Protein AF-A0A645EPC0-F1 (afdb_monomer)

Secondary structure (DSSP, 8-state):
--HHHHHHHHHHTSTTHHHHHHHHHTTTEEEPPHHHHHHHHTT-TTPPPEEEETTEEEEE-----

Structure (mmCIF, N/CA/C/O backbone):
data_AF-A0A645EPC0-F1
#
_entry.id   AF-A0A645EPC0-F1
#
loop_
_atom_site.group_PDB
_atom_site.id
_atom_site.type_symbol
_atom_site.label_atom_id
_atom_site.label_alt_id
_atom_site.label_comp_id
_atom_site.label_asym_id
_atom_site.label_entity_id
_atom_site.label_seq_id
_atom_site.pdbx_PDB_ins_code
_atom_site.Cartn_x
_atom_site.Cartn_y
_atom_site.Cartn_z
_atom_site.occupancy
_atom_site.B_iso_or_equiv
_atom_site.auth_seq_id
_atom_site.auth_comp_id
_atom_site.auth_asym_id
_atom_site.auth_atom_id
_atom_site.pdbx_PDB_model_num
ATOM 1 N N . MET A 1 1 ? 15.244 -8.949 6.839 1.00 61.38 1 MET A N 1
ATOM 2 C CA . MET A 1 1 ? 13.937 -8.458 6.368 1.00 61.38 1 MET A CA 1
ATOM 3 C C . MET A 1 1 ? 13.051 -9.668 6.210 1.00 61.38 1 MET A C 1
ATOM 5 O O . MET A 1 1 ? 13.545 -10.677 5.724 1.00 61.38 1 MET A O 1
ATOM 9 N N . ASP A 1 2 ? 11.822 -9.629 6.712 1.00 82.75 2 ASP A N 1
ATOM 10 C CA . ASP A 1 2 ? 10.855 -10.691 6.436 1.00 82.75 2 ASP A CA 1
ATOM 11 C C . ASP A 1 2 ? 10.327 -10.585 5.001 1.00 82.75 2 ASP A C 1
ATOM 13 O O . ASP A 1 2 ? 10.329 -9.516 4.392 1.00 82.75 2 ASP A O 1
ATOM 17 N N . GLN A 1 3 ? 9.847 -11.711 4.471 1.00 82.31 3 GLN A N 1
ATOM 18 C CA . GLN A 1 3 ? 9.356 -11.814 3.095 1.00 82.31 3 GLN A CA 1
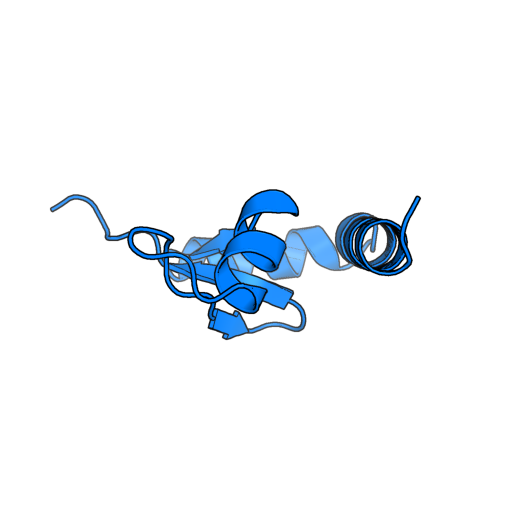ATOM 19 C C . GLN A 1 3 ? 8.228 -10.812 2.789 1.00 82.31 3 GLN A C 1
ATOM 21 O O . GLN A 1 3 ? 8.035 -10.417 1.640 1.00 82.31 3 GLN A O 1
ATOM 26 N N . PHE A 1 4 ? 7.487 -10.371 3.810 1.00 81.06 4 PHE A N 1
ATOM 27 C CA . PHE A 1 4 ? 6.495 -9.317 3.651 1.00 81.06 4 PHE A CA 1
ATOM 28 C C . PHE A 1 4 ? 7.147 -7.956 3.358 1.00 81.06 4 PHE A C 1
ATOM 30 O O . PHE A 1 4 ? 6.733 -7.302 2.401 1.00 81.06 4 PHE A O 1
ATOM 37 N N . ASP A 1 5 ? 8.168 -7.544 4.117 1.00 83.25 5 ASP A N 1
ATOM 38 C CA . ASP A 1 5 ? 8.892 -6.287 3.868 1.00 83.25 5 ASP A CA 1
ATOM 39 C C . ASP A 1 5 ? 9.549 -6.268 2.479 1.00 83.25 5 ASP A C 1
ATOM 41 O O . ASP A 1 5 ? 9.512 -5.247 1.787 1.00 83.25 5 ASP A O 1
ATOM 45 N N . GLU A 1 6 ? 10.094 -7.401 2.028 1.00 86.19 6 GLU A N 1
ATOM 46 C CA . GLU A 1 6 ? 10.665 -7.536 0.681 1.00 86.19 6 GLU A CA 1
ATOM 47 C C . GLU A 1 6 ? 9.598 -7.371 -0.409 1.00 86.19 6 GLU A C 1
ATOM 49 O O . GLU A 1 6 ? 9.766 -6.562 -1.324 1.00 86.19 6 GLU A O 1
ATOM 54 N N . ASN A 1 7 ? 8.466 -8.071 -0.285 1.00 85.00 7 ASN A N 1
ATOM 55 C CA . ASN A 1 7 ? 7.362 -7.978 -1.242 1.00 85.00 7 ASN A CA 1
ATOM 56 C C . ASN A 1 7 ? 6.721 -6.582 -1.256 1.00 85.00 7 ASN A C 1
ATOM 58 O O . ASN A 1 7 ? 6.400 -6.058 -2.325 1.00 85.00 7 ASN A O 1
ATOM 62 N N . HIS A 1 8 ? 6.553 -5.954 -0.087 1.00 84.56 8 HIS A N 1
ATOM 63 C CA . HIS A 1 8 ? 6.015 -4.594 0.030 1.00 84.56 8 HIS A CA 1
ATOM 64 C C . HIS A 1 8 ? 6.968 -3.574 -0.594 1.00 84.56 8 HIS A C 1
ATOM 66 O O . HIS A 1 8 ? 6.539 -2.707 -1.358 1.00 84.56 8 HIS A O 1
ATOM 72 N N . THR A 1 9 ? 8.271 -3.719 -0.361 1.00 86.50 9 THR A N 1
ATOM 73 C CA . THR A 1 9 ? 9.287 -2.867 -0.988 1.00 86.50 9 THR A CA 1
ATOM 74 C C . THR A 1 9 ? 9.300 -3.057 -2.504 1.00 86.50 9 THR A C 1
ATOM 76 O O . THR A 1 9 ? 9.208 -2.076 -3.237 1.00 86.50 9 THR A O 1
ATOM 79 N N . ALA A 1 10 ? 9.330 -4.294 -3.003 1.00 87.94 10 ALA A N 1
ATOM 80 C CA . ALA A 1 10 ? 9.340 -4.582 -4.438 1.00 87.94 10 ALA A CA 1
ATOM 81 C C . ALA A 1 10 ? 8.087 -4.051 -5.155 1.00 87.94 10 ALA A C 1
ATOM 83 O O . ALA A 1 10 ? 8.191 -3.418 -6.207 1.00 87.94 10 ALA A O 1
ATOM 84 N N . TYR A 1 11 ? 6.904 -4.247 -4.563 1.00 85.62 11 TYR A N 1
ATOM 85 C CA . TYR A 1 11 ? 5.649 -3.714 -5.093 1.00 85.62 11 TYR A CA 1
ATOM 86 C C . TYR A 1 11 ? 5.680 -2.185 -5.199 1.00 85.62 11 TYR A C 1
ATOM 88 O O . TYR A 1 11 ? 5.205 -1.615 -6.180 1.00 85.62 11 TYR A O 1
ATOM 96 N N . THR A 1 12 ? 6.265 -1.515 -4.209 1.00 85.50 12 THR A N 1
ATOM 97 C CA . THR A 1 12 ? 6.164 -0.056 -4.072 1.00 85.50 12 THR A CA 1
ATOM 98 C C . THR A 1 12 ? 7.296 0.696 -4.756 1.00 85.50 12 THR A C 1
ATOM 100 O O . THR A 1 12 ? 7.126 1.856 -5.119 1.00 85.50 12 THR A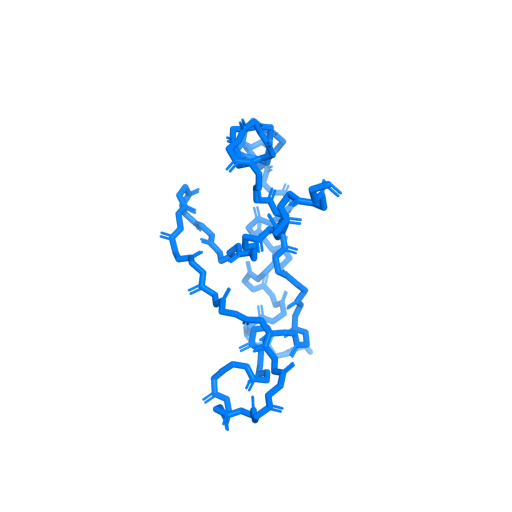 O 1
ATOM 103 N N . SER A 1 13 ? 8.396 -0.000 -5.031 1.00 88.38 13 SER A N 1
ATOM 104 C CA . SER A 1 13 ? 9.472 0.428 -5.925 1.00 88.38 13 SER A CA 1
ATOM 105 C C . SER A 1 13 ? 9.176 0.143 -7.404 1.00 88.38 13 SER A C 1
ATOM 107 O O . SER A 1 13 ? 9.973 0.505 -8.267 1.00 88.38 13 SER A O 1
ATOM 109 N N . SER A 1 14 ? 8.054 -0.513 -7.728 1.00 88.62 14 SER A N 1
ATOM 110 C CA . SER A 1 14 ? 7.673 -0.781 -9.117 1.00 88.62 14 SER A CA 1
ATOM 111 C C . SER A 1 14 ? 7.432 0.526 -9.886 1.00 88.62 14 SER A C 1
ATOM 113 O O . SER A 1 14 ? 6.733 1.407 -9.382 1.00 88.62 14 SER A O 1
ATOM 115 N N . PRO A 1 15 ? 7.898 0.657 -11.141 1.00 91.00 15 PRO A N 1
ATOM 116 C CA . PRO A 1 15 ? 7.663 1.855 -11.954 1.00 91.00 15 PRO A CA 1
ATOM 117 C C . PRO A 1 15 ? 6.174 2.121 -12.229 1.00 91.00 15 PRO A C 1
ATOM 119 O O . PRO A 1 15 ? 5.789 3.249 -12.521 1.00 91.00 15 PRO A O 1
ATOM 122 N N . ASN A 1 16 ? 5.319 1.101 -12.101 1.00 87.19 16 ASN A N 1
ATOM 123 C CA . ASN A 1 16 ? 3.870 1.234 -12.261 1.00 87.19 16 ASN A CA 1
ATOM 124 C C . ASN A 1 16 ? 3.167 1.721 -10.983 1.00 87.19 16 ASN A C 1
ATOM 126 O O . ASN A 1 16 ? 1.998 2.116 -11.032 1.00 87.19 16 ASN A O 1
ATOM 130 N N . TYR A 1 17 ? 3.858 1.693 -9.840 1.00 88.12 17 TYR A N 1
ATOM 131 C CA . TYR A 1 17 ? 3.287 2.027 -8.541 1.00 88.12 17 TYR A CA 1
ATOM 132 C C . TYR A 1 17 ? 2.738 3.464 -8.462 1.00 88.12 17 TYR A C 1
ATOM 134 O O . TYR A 1 17 ? 1.612 3.616 -7.988 1.00 88.12 17 TYR A O 1
ATOM 142 N N . PRO A 1 18 ? 3.408 4.513 -8.986 1.00 90.56 18 PRO A N 1
ATOM 143 C CA . PRO A 1 18 ? 2.863 5.875 -8.947 1.00 90.56 18 PRO A CA 1
ATOM 144 C C . PRO A 1 18 ? 1.493 6.009 -9.630 1.00 90.56 18 PRO A C 1
ATOM 146 O O . PRO A 1 18 ? 0.596 6.680 -9.121 1.00 90.56 18 PRO A O 1
ATOM 149 N N . ALA A 1 19 ? 1.287 5.324 -10.760 1.00 90.81 19 ALA A N 1
ATOM 150 C CA . ALA A 1 19 ? 0.006 5.337 -11.466 1.00 90.81 19 ALA A CA 1
ATOM 151 C C . ALA A 1 19 ? -1.096 4.602 -10.683 1.00 90.81 19 ALA A C 1
ATOM 153 O O . ALA A 1 19 ? -2.263 5.000 -10.711 1.00 90.81 19 ALA A O 1
ATOM 154 N N . ILE A 1 20 ? -0.731 3.528 -9.983 1.00 89.94 20 ILE A N 1
ATOM 155 C CA . ILE A 1 20 ? -1.627 2.786 -9.095 1.00 89.94 20 ILE A CA 1
ATOM 156 C C . ILE A 1 20 ? -2.008 3.644 -7.878 1.00 89.94 20 ILE A C 1
ATOM 158 O O . ILE A 1 20 ? -3.190 3.756 -7.551 1.00 89.94 20 ILE A O 1
ATOM 162 N N . GLU A 1 21 ? -1.030 4.297 -7.251 1.00 90.12 21 GLU A N 1
ATOM 163 C CA . GLU A 1 21 ? -1.244 5.176 -6.104 1.00 90.12 21 GLU A CA 1
ATOM 164 C C . GLU A 1 21 ? -2.158 6.355 -6.457 1.00 90.12 21 GLU A C 1
ATOM 166 O O . GLU A 1 21 ? -3.099 6.637 -5.717 1.00 90.12 21 GLU A O 1
ATOM 171 N N . ALA A 1 22 ? -1.955 6.996 -7.610 1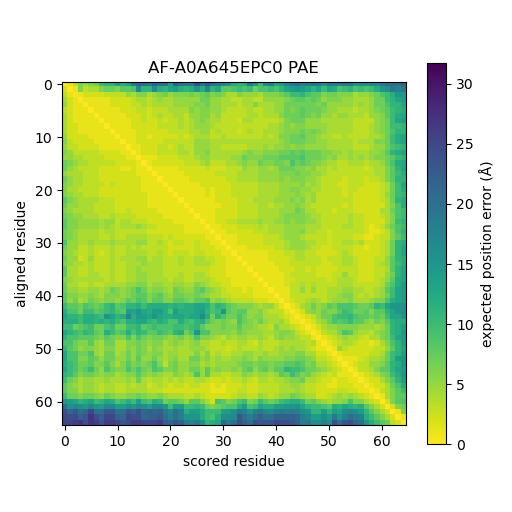.00 90.44 22 ALA A N 1
ATOM 172 C CA . ALA A 1 22 ? -2.822 8.078 -8.071 1.00 90.44 22 ALA A CA 1
ATOM 173 C C . ALA A 1 22 ? -4.286 7.622 -8.236 1.00 90.44 22 ALA A C 1
ATOM 175 O O . ALA A 1 22 ? -5.207 8.318 -7.805 1.00 90.44 22 ALA A O 1
ATOM 176 N N . LYS A 1 23 ? -4.515 6.425 -8.801 1.00 90.25 23 LYS A N 1
ATOM 177 C CA . LYS A 1 23 ? -5.863 5.842 -8.943 1.00 90.25 23 LYS A CA 1
ATOM 178 C C . LYS A 1 23 ? -6.509 5.532 -7.594 1.00 90.25 23 LYS A C 1
ATOM 180 O O . LYS A 1 23 ? -7.709 5.749 -7.437 1.00 90.25 23 LYS A O 1
ATOM 185 N N . ALA A 1 24 ? -5.731 5.022 -6.641 1.00 89.50 24 ALA A N 1
ATOM 186 C CA . ALA A 1 24 ? -6.207 4.742 -5.293 1.00 89.50 24 ALA A CA 1
ATOM 187 C C . ALA A 1 24 ? -6.582 6.042 -4.558 1.00 89.50 24 ALA A C 1
ATOM 189 O O . ALA A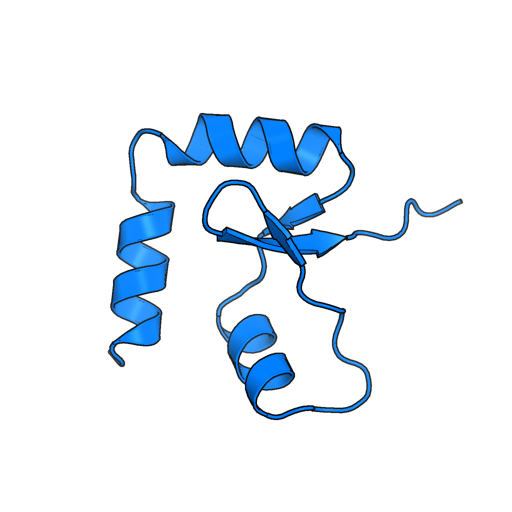 1 24 ? -7.702 6.164 -4.058 1.00 89.50 24 ALA A O 1
ATOM 190 N N . ARG A 1 25 ? -5.707 7.056 -4.592 1.00 88.50 25 ARG A N 1
ATOM 191 C CA . ARG A 1 25 ? -5.951 8.370 -3.974 1.00 88.50 25 ARG A CA 1
ATOM 192 C C . ARG A 1 25 ? -7.173 9.077 -4.548 1.00 88.50 25 ARG A C 1
ATOM 194 O O . ARG A 1 25 ? -7.979 9.593 -3.782 1.00 88.50 25 ARG A O 1
ATOM 201 N N . ALA A 1 26 ? -7.381 9.024 -5.866 1.00 89.25 26 ALA A N 1
ATOM 202 C CA . ALA A 1 26 ? -8.574 9.587 -6.511 1.00 89.25 26 ALA A CA 1
ATOM 203 C C . ALA A 1 26 ? -9.895 8.971 -6.007 1.00 89.25 26 ALA A C 1
ATOM 205 O O . ALA A 1 26 ? -10.960 9.560 -6.171 1.00 89.25 26 ALA A O 1
ATOM 206 N N . LYS A 1 27 ? -9.836 7.788 -5.386 1.00 87.19 27 LYS A N 1
ATOM 207 C CA . LYS A 1 27 ? -10.979 7.100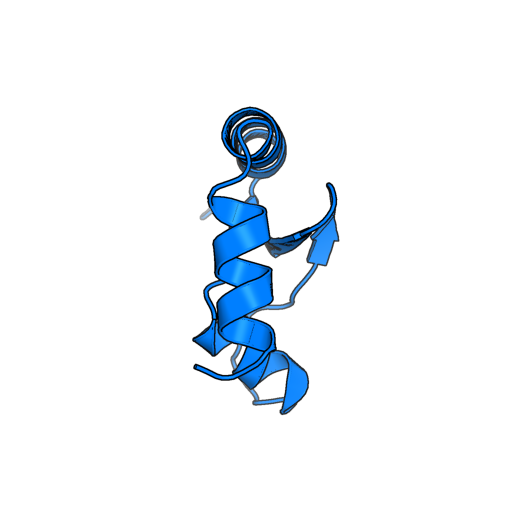 -4.779 1.00 87.19 27 LYS A CA 1
ATOM 208 C C . LYS A 1 27 ? -11.020 7.200 -3.248 1.00 87.19 27 LYS A C 1
ATOM 210 O O . LYS A 1 27 ? -11.810 6.493 -2.626 1.00 87.19 27 LYS A O 1
ATOM 215 N N . GLY A 1 28 ? -10.186 8.055 -2.652 1.00 88.62 28 GLY A N 1
ATOM 216 C CA . GLY A 1 28 ? -10.121 8.256 -1.201 1.00 88.62 28 GLY A CA 1
ATOM 217 C C . GLY A 1 28 ? -9.355 7.160 -0.460 1.00 88.62 28 GLY A C 1
ATOM 218 O O . GLY A 1 28 ? -9.626 6.899 0.709 1.00 88.62 28 GLY A O 1
ATOM 219 N N . PHE A 1 29 ? -8.430 6.476 -1.133 1.00 90.06 29 PHE A N 1
ATOM 220 C CA . PHE A 1 29 ? -7.581 5.477 -0.497 1.00 90.06 29 PHE A CA 1
ATOM 221 C C . PHE A 1 29 ? -6.161 5.994 -0.309 1.00 90.06 29 PHE A C 1
ATOM 223 O O . PHE A 1 29 ? -5.568 6.564 -1.229 1.00 90.06 29 PHE A O 1
ATOM 230 N N . ARG A 1 30 ? -5.574 5.680 0.845 1.00 90.00 30 ARG A N 1
ATOM 231 C CA . ARG A 1 30 ? -4.132 5.775 1.062 1.00 90.00 30 ARG A CA 1
ATOM 232 C C . ARG A 1 30 ? -3.494 4.399 1.116 1.00 90.00 30 ARG A C 1
ATOM 234 O O . ARG A 1 30 ? -4.140 3.390 1.403 1.00 90.00 30 ARG A O 1
ATOM 241 N N . LYS A 1 31 ? -2.192 4.361 0.863 1.00 87.88 31 LYS A N 1
ATOM 242 C CA . LYS A 1 31 ? -1.393 3.145 1.000 1.00 87.88 31 LYS A CA 1
ATOM 243 C C . LYS A 1 31 ? -1.386 2.676 2.460 1.00 87.88 31 LYS A C 1
ATOM 245 O O . LYS A 1 31 ? -1.172 3.488 3.364 1.00 87.88 31 LYS A O 1
ATOM 250 N N . ALA A 1 32 ? -1.561 1.373 2.675 1.00 88.44 32 ALA A N 1
ATOM 251 C CA . ALA A 1 32 ? -1.322 0.767 3.978 1.00 88.44 32 ALA A CA 1
ATOM 252 C C . ALA A 1 32 ? 0.184 0.647 4.266 1.00 88.44 32 ALA A C 1
ATOM 254 O O . ALA A 1 32 ? 0.982 0.232 3.412 1.00 88.44 32 ALA A O 1
ATOM 255 N N . THR A 1 33 ? 0.581 1.006 5.482 1.00 87.06 33 THR A N 1
ATOM 256 C CA . THR A 1 33 ? 1.945 0.791 5.976 1.00 87.06 33 THR A CA 1
ATOM 257 C C . THR A 1 33 ? 2.174 -0.685 6.324 1.00 87.06 33 THR A C 1
ATO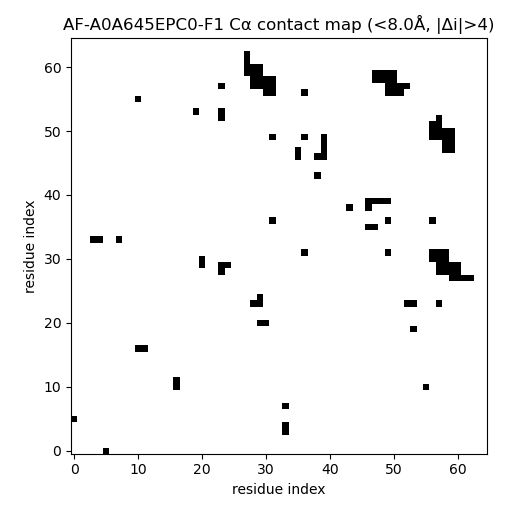M 259 O O . THR A 1 33 ? 1.213 -1.399 6.625 1.00 87.06 33 THR A O 1
ATOM 262 N N . PRO A 1 34 ? 3.434 -1.160 6.342 1.00 86.00 34 PRO A N 1
ATOM 263 C CA . PRO A 1 34 ? 3.782 -2.495 6.829 1.00 86.00 34 PRO A CA 1
ATOM 264 C C . PRO A 1 34 ? 3.126 -2.864 8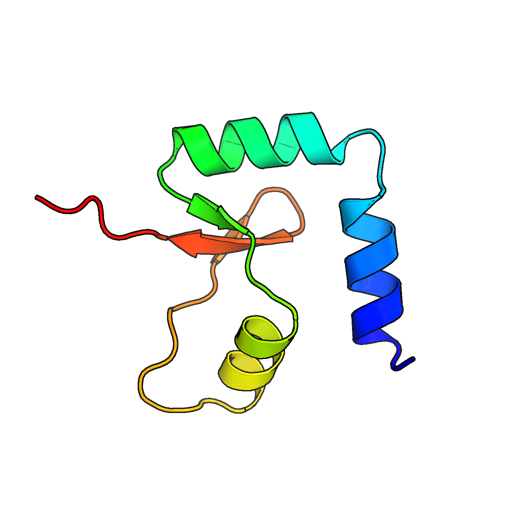.166 1.00 86.00 34 PRO A C 1
ATOM 266 O O . PRO A 1 34 ? 2.539 -3.936 8.306 1.00 86.00 34 PRO A O 1
ATOM 269 N N . SER A 1 35 ? 3.163 -1.941 9.129 1.00 85.69 35 SER A N 1
ATOM 270 C CA . SER A 1 35 ? 2.599 -2.133 10.467 1.00 85.69 35 SER A CA 1
ATOM 271 C C . SER A 1 35 ? 1.083 -2.318 10.452 1.00 85.69 35 SER A C 1
ATOM 273 O O . SER A 1 35 ? 0.566 -3.134 11.206 1.00 85.69 35 SER A O 1
ATOM 275 N N . GLU A 1 36 ? 0.366 -1.596 9.591 1.00 87.94 36 GLU A N 1
ATOM 276 C CA . GLU A 1 36 ? -1.091 -1.724 9.459 1.00 87.94 36 GLU A CA 1
ATOM 277 C C . GLU A 1 36 ? -1.485 -3.036 8.787 1.00 87.94 36 GLU A C 1
ATOM 279 O O . GLU A 1 36 ? -2.449 -3.675 9.204 1.00 87.94 36 GLU A O 1
ATOM 284 N N . VAL A 1 37 ? -0.702 -3.479 7.798 1.00 85.06 37 VAL A N 1
ATOM 285 C CA . VAL A 1 37 ? -0.910 -4.788 7.174 1.00 85.06 37 VAL A CA 1
ATOM 286 C C . VAL A 1 37 ? -0.733 -5.917 8.183 1.00 85.06 37 VAL A C 1
ATOM 288 O O . VAL A 1 37 ? -1.590 -6.797 8.280 1.00 85.06 37 VAL A O 1
ATOM 291 N N . ARG A 1 38 ? 0.331 -5.858 8.989 1.00 85.75 38 ARG A N 1
ATOM 292 C CA . ARG A 1 38 ? 0.580 -6.835 10.058 1.00 85.75 38 ARG A CA 1
ATOM 293 C C . ARG A 1 38 ? -0.512 -6.801 11.125 1.00 85.75 38 ARG A C 1
ATOM 295 O O . ARG A 1 38 ? -1.088 -7.839 11.429 1.00 85.75 38 ARG A O 1
ATOM 302 N N . ALA A 1 39 ? -0.868 -5.616 11.616 1.00 85.94 39 ALA A N 1
ATOM 303 C CA . ALA A 1 39 ? -1.899 -5.464 12.639 1.00 85.94 39 ALA A CA 1
ATOM 304 C C . ALA A 1 39 ? -3.276 -5.980 12.185 1.00 85.94 39 ALA A C 1
ATOM 306 O O . ALA A 1 39 ? -4.003 -6.575 12.983 1.00 85.94 39 ALA A O 1
ATOM 307 N N . SER A 1 40 ? -3.624 -5.798 10.906 1.00 82.50 40 SER A N 1
ATOM 308 C CA . SER A 1 40 ? -4.843 -6.367 10.323 1.00 82.50 40 SER A CA 1
ATOM 309 C C . SER A 1 40 ? -4.773 -7.894 10.207 1.00 82.50 40 SER A C 1
ATOM 311 O O . SER A 1 40 ? -5.733 -8.573 10.568 1.00 82.50 40 SER A O 1
ATOM 313 N N . ALA A 1 41 ? -3.627 -8.455 9.795 1.00 81.56 41 ALA A N 1
ATOM 314 C CA . ALA A 1 41 ? -3.412 -9.905 9.784 1.00 81.56 41 ALA A CA 1
ATOM 315 C C . ALA A 1 41 ? -3.528 -10.522 11.194 1.00 81.56 41 ALA A C 1
ATOM 317 O O . ALA A 1 41 ? -4.054 -11.623 11.352 1.00 81.56 41 ALA A O 1
ATOM 318 N N . GLU A 1 42 ? -3.113 -9.781 12.223 1.00 84.50 42 GLU A N 1
ATOM 319 C CA . GLU A 1 42 ? -3.263 -10.127 13.642 1.00 84.50 42 GLU A CA 1
ATOM 320 C C . GLU A 1 42 ? -4.668 -9.832 14.214 1.00 84.50 42 GLU A C 1
ATOM 322 O O . GLU A 1 42 ? -4.909 -10.084 15.393 1.00 84.50 42 GLU A O 1
ATOM 327 N N . LYS A 1 43 ? -5.605 -9.305 13.409 1.00 79.12 43 LYS A N 1
ATOM 328 C CA . LYS A 1 43 ? -6.974 -8.925 13.815 1.00 79.12 43 LYS A CA 1
ATOM 329 C C . LYS A 1 43 ? -7.022 -7.973 15.023 1.00 79.12 43 LYS A C 1
ATOM 331 O O . LYS A 1 43 ? -7.888 -8.104 15.889 1.00 79.12 43 LYS A O 1
ATOM 336 N N . ARG A 1 44 ? -6.097 -7.010 15.102 1.00 75.00 44 ARG A N 1
ATOM 337 C CA . ARG A 1 44 ? -6.050 -6.045 16.214 1.00 75.00 44 ARG A CA 1
ATOM 338 C C . ARG A 1 44 ? -7.222 -5.063 16.165 1.00 75.00 44 ARG A C 1
ATOM 340 O O . ARG A 1 44 ? -7.442 -4.390 15.160 1.00 75.00 44 ARG A O 1
ATOM 347 N N . THR A 1 45 ? -7.935 -4.929 17.281 1.00 77.31 45 THR A N 1
ATOM 348 C CA . THR A 1 45 ? -9.033 -3.966 17.438 1.00 77.31 45 THR A CA 1
ATOM 349 C C . THR A 1 45 ? -8.536 -2.526 17.273 1.00 77.31 45 THR A C 1
ATOM 351 O O . THR A 1 45 ? -7.495 -2.163 17.817 1.00 77.31 45 THR A O 1
ATOM 354 N N . GLY A 1 46 ? -9.294 -1.696 16.548 1.00 73.75 46 GLY A N 1
ATOM 355 C CA . GLY A 1 46 ? -8.995 -0.269 16.356 1.00 73.75 46 GLY A CA 1
ATOM 356 C C . GLY A 1 46 ? -8.066 0.052 15.181 1.00 73.75 46 GLY A C 1
ATOM 357 O O . GLY A 1 46 ? -7.756 1.221 14.966 1.00 73.75 46 GLY A O 1
ATOM 358 N N . TYR A 1 47 ? -7.641 -0.954 14.412 1.00 75.56 47 TYR A N 1
ATOM 359 C CA . TYR A 1 47 ? -6.901 -0.736 13.171 1.00 75.56 47 TYR A CA 1
ATOM 360 C C . TYR A 1 47 ? -7.841 -0.547 11.975 1.00 75.56 47 TYR A C 1
ATOM 362 O O . TYR A 1 47 ? -8.914 -1.152 11.941 1.00 75.56 47 TYR A O 1
ATOM 370 N N . PRO A 1 48 ? -7.449 0.287 10.995 1.00 76.94 48 PRO A N 1
ATOM 371 C CA . PRO A 1 48 ? -8.257 0.537 9.811 1.00 76.94 48 PRO A CA 1
ATOM 372 C C . PRO A 1 48 ? -8.432 -0.723 8.958 1.00 76.94 48 PRO A C 1
ATOM 374 O O . PRO A 1 48 ? -7.515 -1.539 8.833 1.00 76.94 48 PRO A O 1
ATOM 377 N N . ASP A 1 49 ? -9.599 -0.838 8.322 1.00 82.50 49 ASP A N 1
ATOM 378 C CA . ASP A 1 49 ? -9.886 -1.908 7.372 1.00 82.50 49 ASP A CA 1
ATOM 379 C C . ASP A 1 49 ? -8.958 -1.840 6.156 1.00 82.50 49 ASP A C 1
ATOM 381 O O . ASP A 1 49 ? -8.760 -0.789 5.533 1.00 82.50 49 ASP A O 1
ATOM 385 N N . LEU A 1 50 ? -8.404 -2.999 5.798 1.00 84.62 50 LEU A N 1
ATOM 386 C CA . LEU A 1 50 ? -7.597 -3.153 4.599 1.00 84.62 50 LEU A CA 1
ATOM 387 C C . LEU A 1 50 ? -8.461 -3.563 3.417 1.00 84.62 50 LEU A C 1
ATOM 389 O O . LEU A 1 50 ? -9.178 -4.561 3.445 1.00 84.62 50 LEU A O 1
ATOM 393 N N . HIS A 1 51 ? -8.303 -2.829 2.326 1.00 83.94 51 HIS A N 1
ATOM 394 C CA . HIS A 1 51 ? -8.943 -3.099 1.054 1.00 83.94 51 HIS A CA 1
ATOM 395 C C . HIS A 1 51 ? -7.906 -3.581 0.044 1.00 83.94 51 HIS A C 1
ATOM 397 O O . HIS A 1 51 ? -6.929 -2.887 -0.242 1.00 83.94 51 HIS A O 1
ATOM 403 N N . CYS A 1 52 ? -8.137 -4.760 -0.533 1.00 81.75 52 CYS A N 1
ATOM 404 C CA . CYS A 1 52 ? -7.359 -5.234 -1.671 1.00 81.75 52 CYS A CA 1
ATOM 405 C C . CYS A 1 52 ? -7.881 -4.558 -2.945 1.00 81.75 52 CYS A C 1
ATOM 407 O O . CYS A 1 52 ? -9.008 -4.806 -3.375 1.00 81.75 52 CYS A O 1
ATOM 409 N N . ALA A 1 53 ? -7.081 -3.672 -3.533 1.00 76.88 53 ALA A N 1
ATOM 410 C CA . ALA A 1 53 ? -7.426 -2.962 -4.760 1.00 76.88 53 ALA A CA 1
ATOM 411 C C . ALA A 1 53 ? -6.168 -2.686 -5.582 1.00 76.88 53 ALA A C 1
ATOM 413 O O . ALA A 1 53 ? -5.086 -2.514 -5.034 1.00 76.88 53 ALA A O 1
ATOM 414 N N . TYR A 1 54 ? -6.289 -2.632 -6.909 1.00 78.19 54 TYR A N 1
ATOM 415 C CA . TYR A 1 54 ? -5.187 -2.226 -7.796 1.00 78.19 54 TYR A CA 1
ATOM 416 C C . TYR A 1 54 ? -3.856 -2.979 -7.580 1.00 78.19 54 TYR A C 1
ATOM 418 O O . TYR A 1 54 ? -2.792 -2.426 -7.833 1.00 78.19 54 TYR A O 1
ATOM 426 N N . GLY A 1 55 ? -3.916 -4.230 -7.110 1.00 74.12 55 GLY A N 1
ATOM 427 C CA . GLY A 1 55 ? -2.735 -5.054 -6.830 1.00 74.12 55 GLY A CA 1
ATOM 428 C C . GLY A 1 55 ? -2.051 -4.797 -5.480 1.00 74.12 55 GLY A C 1
ATOM 429 O O . GLY A 1 55 ? -0.994 -5.369 -5.242 1.00 74.12 55 GLY A O 1
ATOM 430 N N . GLY A 1 56 ? -2.636 -3.982 -4.594 1.00 83.06 56 GLY A N 1
ATOM 431 C CA . GLY A 1 56 ? -2.088 -3.684 -3.267 1.00 83.06 56 GLY A CA 1
ATOM 432 C C . GLY A 1 56 ? -3.138 -3.613 -2.157 1.00 83.06 56 GLY A C 1
ATOM 433 O O . GLY A 1 56 ? -4.342 -3.701 -2.404 1.00 83.06 56 GLY A O 1
ATOM 434 N N . LEU A 1 57 ? -2.655 -3.442 -0.924 1.00 87.88 57 LEU A N 1
ATOM 435 C CA . LEU A 1 57 ? -3.475 -3.230 0.269 1.00 87.88 57 LEU A CA 1
ATOM 436 C C . LEU A 1 57 ? -3.559 -1.735 0.592 1.00 87.88 57 LEU A C 1
ATOM 438 O O . LEU A 1 57 ? -2.540 -1.049 0.721 1.00 87.88 57 LEU A O 1
ATOM 442 N N . TRP A 1 58 ? -4.786 -1.247 0.734 1.00 90.69 58 TRP A N 1
ATOM 443 C CA . TRP A 1 58 ? -5.100 0.166 0.908 1.00 9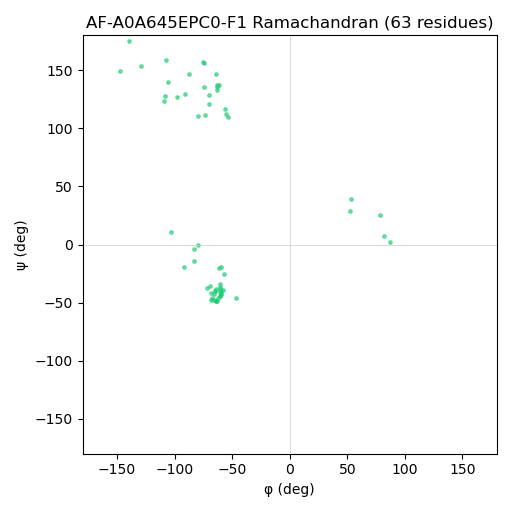0.69 58 TRP A CA 1
ATOM 444 C C . TRP A 1 58 ? -6.014 0.385 2.099 1.00 90.69 58 TRP A C 1
ATOM 446 O O . TRP A 1 58 ? -6.819 -0.476 2.437 1.00 90.69 58 TRP A O 1
ATOM 456 N N . ILE A 1 59 ? -5.933 1.569 2.685 1.00 89.44 59 ILE A N 1
ATOM 457 C CA . ILE A 1 59 ? -6.835 2.020 3.738 1.00 89.44 59 ILE A CA 1
ATOM 458 C C . ILE A 1 59 ? -7.730 3.088 3.142 1.00 89.44 59 ILE A C 1
ATOM 460 O O . ILE A 1 59 ? -7.243 4.039 2.525 1.00 89.44 59 ILE A O 1
ATOM 464 N N . LYS A 1 60 ? -9.041 2.915 3.300 1.00 86.75 60 LYS A N 1
ATOM 465 C CA . LYS A 1 60 ? -10.000 3.942 2.918 1.00 86.75 60 LYS A CA 1
ATOM 466 C C . LYS A 1 60 ? -9.915 5.048 3.956 1.00 86.75 60 LYS A C 1
ATOM 468 O O . LYS A 1 60 ? -10.269 4.835 5.113 1.00 86.75 60 LYS A O 1
ATOM 473 N N . GLU A 1 61 ? -9.414 6.209 3.560 1.00 80.31 61 GLU A N 1
ATOM 474 C CA . GLU A 1 61 ? -9.503 7.367 4.434 1.00 80.31 61 GLU A CA 1
ATOM 475 C C . GLU A 1 61 ? -10.977 7.757 4.466 1.00 80.31 61 GLU A C 1
ATOM 477 O O . GLU A 1 61 ? -11.600 7.976 3.422 1.00 80.31 61 GLU A O 1
ATOM 482 N N . ALA A 1 62 ? -11.577 7.757 5.658 1.00 65.56 62 ALA A N 1
ATOM 483 C CA . ALA A 1 62 ? -12.858 8.414 5.823 1.00 65.56 62 ALA A CA 1
ATOM 484 C C . ALA A 1 62 ? -12.634 9.853 5.361 1.00 65.56 62 ALA A C 1
ATOM 486 O O . ALA A 1 62 ? -11.785 10.547 5.920 1.00 65.56 62 ALA A O 1
ATOM 487 N N . VAL A 1 63 ? -13.326 10.268 4.296 1.00 52.06 63 VAL A N 1
ATOM 488 C CA . VAL A 1 63 ? -13.385 11.682 3.932 1.00 52.06 63 VAL A CA 1
ATOM 489 C C . VAL A 1 63 ? -13.866 12.372 5.198 1.00 52.06 63 VAL A C 1
ATOM 491 O O . VAL A 1 63 ? -14.987 12.113 5.635 1.00 52.06 63 VAL A O 1
ATOM 494 N N . ALA A 1 64 ? -12.977 13.129 5.843 1.00 42.91 64 ALA A N 1
ATOM 495 C CA . ALA A 1 64 ? -13.366 13.985 6.945 1.00 42.91 64 ALA A CA 1
ATOM 496 C C . ALA A 1 64 ? -14.483 14.875 6.393 1.00 42.91 64 ALA A C 1
ATOM 498 O O . ALA A 1 64 ? -14.261 15.601 5.421 1.00 42.91 64 ALA A O 1
ATOM 499 N N . ALA A 1 65 ? -15.690 14.664 6.914 1.00 36.00 65 ALA A N 1
ATOM 500 C CA . ALA A 1 65 ? -16.874 15.430 6.562 1.00 36.00 65 ALA A CA 1
ATOM 501 C C . ALA A 1 65 ? -16.732 16.877 7.043 1.00 36.00 65 ALA A C 1
ATOM 503 O O . ALA A 1 65 ? -16.097 17.077 8.106 1.00 36.00 65 ALA A O 1
#

Sequence (65 aa):
MDQFDENHTAYTSSPNYPAIEAKARAKGFRKATPSEVRASAEKRTGYPDLHCAYGGLWIKEAVAA

pLDDT: mean 82.51, std 10.43, range [36.0, 91.0]

Foldseek 3Di:
DDPLVVVVVVCCPDPCNVVLQVVQVVQQKDADDPVLVVCVVVVPPPRADWDDDSNHTIGRDDPPD

Organism: NCBI:txid1076179

Nearest 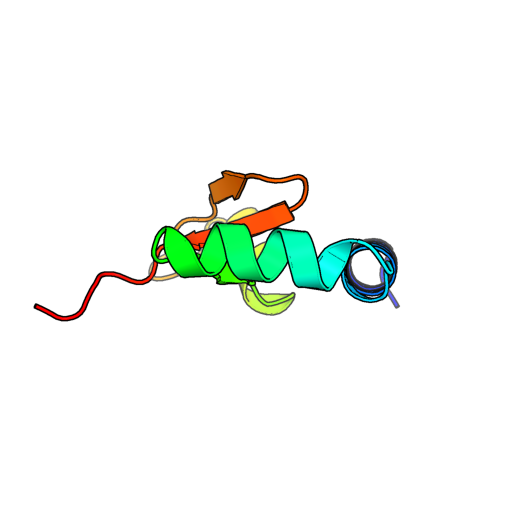PDB structures (foldseek):
  8be9-assembly1_S  TM=2.151E-01  e=3.125E+00  Homo sapiens
  4urx-assembly1_S  TM=2.141E-01  e=2.720E+00  Homo sapiens
  6epn-assembly1_S  TM=2.158E-01  e=2.720E+00  Homo sapiens

Radius of gyration: 12.22 Å; Cα contacts (8 Å, |Δi|>4): 61; chains: 1; bounding box: 31×27×30 Å

Mean predicted aligned error: 5.52 Å

Solvent-accessible surface area (backbone atoms only — not comparable to full-atom values): 4012 Å² total; per-residue (Å²): 132,56,74,64,59,51,51,52,49,54,55,63,69,34,90,62,32,66,65,44,50,52,59,39,42,77,71,43,28,44,81,53,52,74,69,54,53,50,40,52,77,68,66,47,86,94,60,76,66,76,42,84,51,91,93,44,57,24,29,69,53,75,76,81,125